Protein AF-A0A8B8A2J9-F1 (afdb_monomer_lite)

Sequence (155 aa):
MESDGKKSIRFYPGLDVLLLREIVADIPQNKSMWEAINKKLNDVLKERNAYVTLRACKDRLRHLQEAHRRQEMNSLQASGTDEEYDERAQLLTELAELDEERKKAKETSGKDTHAKEIQGKEIRMAAMESLAGTSKMNTDGNIREEYIKNMNRLL

Radius of gyration: 34.89 Å; chains: 1; bounding box: 76×40×98 Å

Secondary structure (DSSP, 8-state):
----SPEE----HHHHHHHHHHHHHS---SHHHHHHHHHHHHHHHGGGTEE--HHHHHHHHHHHHHHHHTT-GGGG-TT--HHHHHHHHHHHHHHHHHHHHHHHHHHHHHHHHHHHHHHHHHHHHHHHHHHHTT----S-TTHHHHHHHHHTT--

pLDDT: mean 78.11, std 17.34, range [40.78, 96.94]

Foldseek 3Di:
DDLPQAAEDADALVLLLLLLVLCLVPPDPDDVSLVVSQVVSVVVCVVVSYHHDSVNSVVSLVVLLVCLVVVVLVVNVPDDDPVSSVSSNVSSVSVVVVVVVVVVVVVVVVVVVVVVVVVVVVVVVVVVVVVVVPPDDPDDPPPVVVVVVVVVVVD

Structure (mmCIF, N/CA/C/O backbone):
data_AF-A0A8B8A2J9-F1
#
_entry.id   AF-A0A8B8A2J9-F1
#
loop_
_atom_site.group_PDB
_atom_site.id
_atom_site.type_symbol
_atom_site.label_atom_id
_atom_site.label_alt_id
_atom_site.label_comp_id
_atom_site.label_asym_id
_atom_site.label_entity_id
_atom_site.label_seq_id
_atom_site.pdbx_PDB_ins_code
_atom_site.Cartn_x
_atom_site.Cartn_y
_atom_site.Cartn_z
_atom_site.occupancy
_atom_site.B_iso_or_equiv
_atom_site.auth_seq_id
_atom_site.auth_comp_id
_atom_site.auth_asym_id
_atom_site.auth_atom_id
_atom_site.pdbx_PDB_model_num
ATOM 1 N N . MET A 1 1 ? 24.333 4.108 6.593 1.00 43.34 1 MET A N 1
ATOM 2 C CA . MET A 1 1 ? 24.280 2.807 5.899 1.00 43.34 1 MET A CA 1
ATOM 3 C C . MET A 1 1 ? 24.619 3.078 4.456 1.00 43.34 1 MET A C 1
ATOM 5 O O . MET A 1 1 ? 23.836 3.733 3.777 1.00 43.34 1 MET A O 1
ATOM 9 N N . GLU A 1 2 ? 25.834 2.705 4.066 1.00 41.50 2 GLU A N 1
ATOM 10 C CA . GLU A 1 2 ? 26.330 2.817 2.699 1.00 41.50 2 GLU A CA 1
ATOM 11 C C . GLU A 1 2 ? 25.385 2.114 1.727 1.00 41.50 2 GLU A C 1
ATOM 13 O O . GLU A 1 2 ? 24.925 0.996 1.948 1.00 41.50 2 GLU A O 1
ATOM 18 N N . SER A 1 3 ? 25.039 2.826 0.663 1.00 52.78 3 SER A N 1
ATOM 19 C CA . SER A 1 3 ? 24.343 2.285 -0.490 1.00 52.78 3 SER A CA 1
ATOM 20 C C . SER A 1 3 ? 25.331 1.430 -1.282 1.00 52.78 3 SER A C 1
ATOM 22 O O . SER A 1 3 ? 26.164 1.989 -1.994 1.00 52.78 3 SER A O 1
ATOM 24 N N . ASP A 1 4 ? 25.226 0.104 -1.159 1.00 62.19 4 ASP A N 1
ATOM 25 C CA . ASP A 1 4 ? 25.981 -0.936 -1.892 1.00 62.19 4 ASP A CA 1
ATOM 26 C C . ASP A 1 4 ? 25.807 -0.880 -3.433 1.00 62.19 4 ASP A C 1
ATOM 28 O O . ASP A 1 4 ? 25.434 -1.863 -4.069 1.00 62.19 4 ASP A O 1
ATOM 32 N N . GLY A 1 5 ? 25.961 0.277 -4.079 1.00 74.75 5 GLY A N 1
ATOM 33 C CA . GLY A 1 5 ? 25.784 0.439 -5.529 1.00 74.75 5 GLY A CA 1
ATOM 34 C C . GLY A 1 5 ? 24.352 0.225 -6.051 1.00 74.75 5 GLY A C 1
ATOM 35 O O . GLY A 1 5 ? 24.133 0.267 -7.264 1.00 74.75 5 GLY A O 1
ATOM 36 N N . LYS A 1 6 ? 23.371 0.011 -5.165 1.00 81.88 6 LYS A N 1
ATOM 37 C CA . LYS A 1 6 ? 21.951 -0.168 -5.512 1.00 81.88 6 LYS A CA 1
ATOM 38 C C . LYS A 1 6 ? 21.326 1.156 -5.943 1.00 81.88 6 LYS A C 1
ATOM 40 O O . LYS A 1 6 ? 21.554 2.191 -5.317 1.00 81.88 6 LYS A O 1
ATOM 45 N N . LYS A 1 7 ? 20.490 1.128 -6.983 1.00 89.12 7 LYS A N 1
ATOM 46 C CA . LYS A 1 7 ? 19.820 2.324 -7.523 1.00 89.12 7 LYS A CA 1
ATOM 47 C C . LYS A 1 7 ? 18.406 2.472 -6.965 1.00 89.12 7 LYS A C 1
ATOM 49 O O . LYS A 1 7 ? 17.608 1.542 -7.041 1.00 89.12 7 LYS A O 1
ATOM 54 N N . SER A 1 8 ? 18.070 3.654 -6.447 1.00 92.25 8 SER A N 1
ATOM 55 C CA . SER A 1 8 ? 16.678 3.963 -6.099 1.00 92.25 8 SER A CA 1
ATOM 56 C C . SER A 1 8 ? 15.865 4.085 -7.383 1.00 92.25 8 SER A C 1
ATOM 58 O O . SER A 1 8 ? 16.240 4.852 -8.271 1.00 92.25 8 SER A O 1
ATOM 60 N N . ILE A 1 9 ? 14.742 3.376 -7.471 1.00 93.44 9 ILE A N 1
ATOM 61 C CA . ILE A 1 9 ? 13.873 3.404 -8.653 1.00 93.44 9 ILE A CA 1
ATOM 62 C C . ILE A 1 9 ? 12.539 4.097 -8.374 1.00 93.44 9 ILE A C 1
ATOM 64 O O . ILE A 1 9 ? 12.132 4.283 -7.225 1.00 93.44 9 ILE A O 1
ATOM 68 N N . ARG A 1 10 ? 11.858 4.491 -9.454 1.00 92.31 10 ARG A N 1
ATOM 69 C CA . ARG A 1 10 ? 10.455 4.914 -9.410 1.00 92.31 10 ARG A CA 1
ATOM 70 C C . ARG A 1 10 ? 9.543 3.691 -9.476 1.00 92.31 10 ARG A C 1
ATOM 72 O O . ARG A 1 10 ? 9.928 2.652 -10.008 1.00 92.31 10 ARG A O 1
ATOM 79 N N . PHE A 1 11 ? 8.332 3.848 -8.955 1.00 92.94 11 PHE A N 1
ATOM 80 C CA . PHE A 1 11 ? 7.286 2.845 -9.101 1.00 92.94 11 PHE A CA 1
ATOM 81 C C . PHE A 1 11 ? 6.827 2.732 -10.555 1.00 92.94 11 PHE A C 1
ATOM 83 O O . PHE A 1 11 ? 6.771 3.728 -11.278 1.00 92.94 11 PHE A O 1
ATOM 90 N N . TYR A 1 12 ? 6.501 1.506 -10.941 1.00 90.19 12 TYR A N 1
ATOM 91 C CA . TYR A 1 12 ? 5.942 1.110 -12.228 1.00 90.19 12 TYR A CA 1
ATOM 92 C C . TYR A 1 12 ? 4.760 0.157 -11.970 1.00 90.19 12 TYR A C 1
ATOM 94 O O . TYR A 1 12 ? 4.665 -0.354 -10.851 1.00 90.19 12 TYR A O 1
ATOM 102 N N . PRO A 1 13 ? 3.880 -0.102 -12.955 1.00 89.69 13 PRO A N 1
ATOM 103 C CA . PRO A 1 13 ? 2.617 -0.816 -12.728 1.00 89.69 13 PRO A CA 1
ATOM 104 C C . PRO A 1 13 ? 2.752 -2.161 -12.006 1.00 89.69 13 PRO A C 1
ATOM 106 O O . PRO A 1 13 ? 2.164 -2.321 -10.941 1.00 89.69 13 PRO A O 1
ATOM 109 N N . GLY A 1 14 ? 3.619 -3.067 -12.465 1.00 91.06 14 GLY A N 1
ATOM 110 C CA . GLY A 1 14 ? 3.855 -4.328 -11.750 1.00 91.06 14 GLY A CA 1
ATOM 111 C C . GLY A 1 14 ? 4.340 -4.162 -10.299 1.00 91.06 14 GLY A C 1
ATOM 112 O O . GLY A 1 14 ? 3.950 -4.928 -9.420 1.00 91.06 14 GLY A O 1
ATOM 113 N N . LEU A 1 15 ? 5.138 -3.129 -9.995 1.00 93.69 15 LEU A N 1
ATOM 114 C CA . LEU A 1 15 ? 5.552 -2.846 -8.613 1.00 93.69 15 LEU A CA 1
ATOM 115 C C . LEU A 1 15 ? 4.415 -2.249 -7.773 1.00 93.69 15 LEU A C 1
ATOM 117 O O . LEU A 1 15 ? 4.384 -2.473 -6.564 1.00 93.69 15 LEU A O 1
ATOM 121 N N . ASP A 1 16 ? 3.490 -1.507 -8.392 1.00 94.12 16 ASP A N 1
ATOM 122 C CA . ASP A 1 16 ? 2.271 -1.037 -7.726 1.00 94.12 16 ASP A CA 1
ATOM 123 C C . ASP A 1 16 ? 1.388 -2.216 -7.325 1.00 94.12 16 ASP A C 1
ATOM 125 O O . ASP A 1 16 ? 0.943 -2.269 -6.183 1.00 94.12 16 ASP A O 1
ATOM 129 N N . VAL A 1 17 ? 1.182 -3.174 -8.234 1.00 93.62 17 VAL A N 1
ATOM 130 C CA . VAL A 1 17 ? 0.408 -4.393 -7.961 1.00 93.62 17 VAL A CA 1
ATOM 131 C C . VAL A 1 17 ? 1.026 -5.167 -6.798 1.00 93.62 17 VAL A C 1
ATOM 133 O O . VAL A 1 17 ? 0.325 -5.501 -5.847 1.00 93.62 17 VAL A O 1
ATOM 136 N N . LEU A 1 18 ? 2.346 -5.385 -6.806 1.00 95.12 18 LEU A N 1
ATOM 137 C CA . LEU A 1 18 ? 3.036 -6.050 -5.694 1.00 95.12 18 LEU A CA 1
ATOM 138 C C . LEU A 1 18 ? 2.884 -5.289 -4.371 1.00 95.12 18 LEU A C 1
ATOM 140 O O . LEU A 1 18 ? 2.621 -5.902 -3.340 1.00 95.12 18 LEU A O 1
ATOM 144 N N . LEU A 1 19 ? 3.025 -3.960 -4.389 1.00 96.50 19 LEU A N 1
ATOM 145 C CA . LEU A 1 19 ? 2.825 -3.129 -3.201 1.00 96.50 19 LEU A CA 1
ATOM 146 C C . LEU A 1 19 ? 1.396 -3.279 -2.658 1.00 96.50 19 LEU A C 1
ATOM 148 O O . LEU A 1 19 ? 1.221 -3.452 -1.455 1.00 96.50 19 LEU A O 1
ATOM 152 N N . LEU A 1 20 ? 0.390 -3.207 -3.530 1.00 96.06 20 LEU A N 1
ATOM 153 C CA . LEU A 1 20 ? -1.017 -3.278 -3.145 1.00 96.06 20 LEU A CA 1
ATOM 154 C C . LEU A 1 20 ? -1.412 -4.668 -2.645 1.00 96.06 20 LEU A C 1
ATOM 156 O O . LEU A 1 20 ? -2.060 -4.745 -1.608 1.00 96.06 20 LEU A O 1
ATOM 160 N N . ARG A 1 21 ? -0.965 -5.748 -3.301 1.00 95.56 21 ARG A N 1
ATOM 161 C CA . ARG A 1 21 ? -1.193 -7.130 -2.840 1.00 95.56 21 ARG A CA 1
ATOM 162 C C . ARG A 1 21 ? -0.704 -7.335 -1.409 1.00 95.56 21 ARG A C 1
ATOM 164 O O . ARG A 1 21 ? -1.431 -7.871 -0.581 1.00 95.56 21 ARG A O 1
ATOM 171 N N . GLU A 1 22 ? 0.509 -6.875 -1.102 1.00 96.69 22 GLU A N 1
ATOM 172 C CA . GLU A 1 22 ? 1.072 -6.996 0.248 1.00 96.69 22 GLU A CA 1
ATOM 173 C C . GLU A 1 22 ? 0.292 -6.177 1.286 1.00 96.69 22 GLU A C 1
ATOM 175 O O . GLU A 1 22 ? 0.128 -6.619 2.419 1.00 96.69 22 GLU A O 1
ATOM 180 N N . ILE A 1 23 ? -0.207 -4.996 0.908 1.00 95.44 23 ILE A N 1
ATOM 181 C CA . ILE A 1 23 ? -0.994 -4.132 1.800 1.00 95.44 23 ILE A CA 1
ATOM 182 C C . ILE A 1 23 ? -2.395 -4.698 2.037 1.00 95.44 23 ILE A C 1
ATOM 184 O O . ILE A 1 23 ? -2.877 -4.636 3.164 1.00 95.44 23 ILE A O 1
ATOM 188 N N . VAL A 1 24 ? -3.047 -5.235 1.005 1.00 93.00 24 VAL A N 1
ATOM 189 C CA . VAL A 1 24 ? -4.354 -5.898 1.126 1.00 93.00 24 VAL A CA 1
ATOM 190 C C . VAL A 1 24 ? -4.238 -7.126 2.025 1.00 93.00 24 VAL A C 1
ATOM 192 O O . VAL A 1 24 ? -5.036 -7.289 2.945 1.00 93.00 24 VAL A O 1
ATOM 195 N N . ALA A 1 25 ? -3.205 -7.947 1.812 1.00 91.81 25 ALA A N 1
ATOM 196 C CA . ALA A 1 25 ? -2.970 -9.144 2.612 1.00 91.81 25 ALA A CA 1
ATOM 197 C C . ALA A 1 25 ? -2.704 -8.828 4.095 1.00 91.81 25 ALA A C 1
ATOM 199 O O . ALA A 1 25 ? -3.136 -9.582 4.966 1.00 91.81 25 ALA A O 1
ATOM 200 N N . ASP A 1 26 ? -1.992 -7.735 4.391 1.00 89.25 26 ASP A N 1
ATOM 201 C CA . ASP A 1 26 ? -1.704 -7.312 5.763 1.00 89.25 26 ASP A CA 1
ATOM 202 C C . ASP A 1 26 ? -1.636 -5.779 5.892 1.00 89.25 26 ASP A C 1
ATOM 204 O O . ASP A 1 26 ? -0.580 -5.159 5.727 1.00 89.25 26 ASP A O 1
ATOM 208 N N . ILE A 1 27 ? -2.783 -5.154 6.201 1.00 91.00 27 ILE A N 1
ATOM 209 C CA . ILE A 1 27 ? -2.915 -3.688 6.242 1.00 91.00 27 ILE A CA 1
ATOM 210 C C . ILE A 1 27 ? -1.987 -3.103 7.320 1.00 91.00 27 ILE A C 1
ATOM 212 O O . ILE A 1 27 ? -2.279 -3.210 8.523 1.00 91.00 27 ILE A O 1
ATOM 216 N N . PRO A 1 28 ? -0.924 -2.373 6.936 1.00 92.81 28 PRO A N 1
ATOM 217 C CA . PRO A 1 28 ? 0.134 -1.990 7.855 1.00 92.81 28 PRO A CA 1
ATOM 218 C C . PRO A 1 28 ? -0.323 -0.896 8.829 1.00 92.81 28 PRO A C 1
ATOM 220 O O . PRO A 1 28 ? -0.537 0.257 8.450 1.00 92.81 28 PRO A O 1
ATOM 223 N N . GLN A 1 29 ? -0.416 -1.237 10.118 1.00 89.50 29 GLN A N 1
ATOM 224 C CA . GLN A 1 29 ? -0.853 -0.316 11.182 1.00 89.50 29 GLN A CA 1
ATOM 225 C C . GLN A 1 29 ? 0.291 0.468 11.832 1.00 89.50 29 GLN A C 1
ATOM 227 O O . GLN A 1 29 ? 0.072 1.492 12.475 1.00 89.50 29 GLN A O 1
ATOM 232 N N . ASN A 1 30 ? 1.524 -0.019 11.710 1.00 92.69 30 ASN A N 1
ATOM 233 C CA . ASN A 1 30 ? 2.678 0.526 12.416 1.00 92.69 30 ASN A CA 1
ATOM 234 C C . ASN A 1 30 ? 3.945 0.464 11.549 1.00 92.69 30 ASN A C 1
ATOM 236 O O . ASN A 1 30 ? 3.952 -0.058 10.433 1.00 92.69 30 ASN A O 1
ATOM 240 N N . LYS A 1 31 ? 5.038 1.042 12.057 1.00 93.62 31 LYS A N 1
ATOM 241 C CA . LYS A 1 31 ? 6.297 1.152 11.312 1.00 93.62 31 LYS A CA 1
ATOM 242 C C . LYS A 1 31 ? 6.886 -0.212 10.929 1.00 93.62 31 LYS A C 1
ATOM 244 O O . LYS A 1 31 ? 7.360 -0.332 9.806 1.00 93.62 31 LYS A O 1
ATOM 249 N N . SER A 1 32 ? 6.835 -1.212 11.810 1.00 95.69 32 SER A N 1
ATOM 250 C CA . SER A 1 32 ? 7.454 -2.520 11.557 1.00 95.69 32 SER A CA 1
ATOM 251 C C . SER A 1 32 ? 6.734 -3.302 10.457 1.00 95.69 32 SER A C 1
ATOM 253 O O . SER A 1 32 ? 7.394 -3.917 9.625 1.00 95.69 32 SER A O 1
ATOM 255 N N . MET A 1 33 ? 5.403 -3.215 10.377 1.00 95.62 33 MET A N 1
ATOM 256 C CA . MET A 1 33 ? 4.639 -3.802 9.266 1.00 95.62 33 MET A CA 1
ATOM 257 C C . MET A 1 33 ? 5.003 -3.143 7.931 1.00 95.62 33 MET A C 1
ATOM 259 O O . MET A 1 33 ? 5.272 -3.820 6.941 1.00 95.62 33 MET A O 1
ATOM 263 N N . TRP A 1 34 ? 5.110 -1.810 7.914 1.00 96.81 34 TRP A N 1
ATOM 264 C CA . TRP A 1 34 ? 5.583 -1.081 6.735 1.00 96.81 34 TRP A CA 1
ATOM 265 C C . TRP A 1 34 ? 7.005 -1.491 6.325 1.00 96.81 34 TRP A C 1
ATOM 267 O O . TRP A 1 34 ? 7.291 -1.619 5.135 1.00 96.81 34 TRP A O 1
ATOM 277 N N . GLU A 1 35 ? 7.904 -1.691 7.290 1.00 96.94 35 GLU A N 1
ATOM 278 C CA . GLU A 1 35 ? 9.270 -2.168 7.039 1.00 96.94 35 GLU A CA 1
ATOM 279 C C . GLU A 1 35 ? 9.280 -3.594 6.476 1.00 96.94 35 GLU A C 1
ATOM 281 O O . GLU A 1 35 ? 10.063 -3.874 5.569 1.00 96.94 35 GLU A O 1
ATOM 286 N N . ALA A 1 36 ? 8.384 -4.470 6.938 1.00 96.81 36 ALA A N 1
ATOM 287 C CA . ALA A 1 36 ? 8.235 -5.821 6.404 1.00 96.81 36 ALA A CA 1
ATOM 288 C C . ALA A 1 36 ? 7.778 -5.812 4.935 1.00 96.81 36 ALA A C 1
ATOM 290 O O . ALA A 1 36 ? 8.395 -6.478 4.104 1.00 96.81 36 ALA A O 1
ATOM 291 N N . ILE A 1 37 ? 6.773 -5.000 4.590 1.00 96.38 37 ILE A N 1
ATOM 292 C CA . ILE A 1 37 ? 6.321 -4.821 3.198 1.00 96.38 37 ILE A CA 1
ATOM 293 C C . ILE A 1 37 ? 7.454 -4.250 2.333 1.00 96.38 37 ILE A C 1
ATOM 295 O O . ILE A 1 37 ? 7.745 -4.764 1.253 1.00 96.38 37 ILE A O 1
ATOM 299 N N . ASN A 1 38 ? 8.151 -3.214 2.817 1.00 96.69 38 ASN A N 1
ATOM 300 C CA . ASN A 1 38 ? 9.277 -2.623 2.091 1.00 96.69 38 ASN A CA 1
ATOM 301 C C . ASN A 1 38 ? 10.419 -3.626 1.871 1.00 96.69 38 ASN A C 1
ATOM 303 O O . ASN A 1 38 ? 11.032 -3.626 0.804 1.00 96.69 38 ASN A O 1
ATOM 307 N N . LYS A 1 39 ? 10.686 -4.496 2.850 1.00 96.31 39 LYS A N 1
ATOM 308 C CA . LYS A 1 39 ? 11.664 -5.575 2.716 1.00 96.31 39 LYS A CA 1
ATOM 309 C C . LYS A 1 39 ? 11.260 -6.555 1.616 1.00 96.31 39 LYS A C 1
ATOM 311 O O . LYS A 1 39 ? 12.082 -6.802 0.744 1.00 96.31 39 LYS A O 1
ATOM 316 N N . LYS A 1 40 ? 10.011 -7.036 1.602 1.00 96.12 40 LYS A N 1
ATOM 317 C CA . LYS A 1 40 ? 9.505 -7.953 0.562 1.00 96.12 40 LYS A CA 1
ATOM 318 C C . LYS A 1 40 ? 9.630 -7.356 -0.844 1.00 96.12 40 LYS A C 1
ATOM 320 O O . LYS A 1 40 ? 10.146 -8.007 -1.746 1.00 96.12 40 LYS A O 1
ATOM 325 N N . LEU A 1 41 ? 9.252 -6.087 -1.017 1.00 95.94 41 LEU A N 1
ATOM 326 C CA . LEU A 1 41 ? 9.434 -5.369 -2.286 1.00 95.94 41 LEU A CA 1
ATOM 327 C C . LEU A 1 41 ? 10.910 -5.286 -2.687 1.00 95.94 41 LEU A C 1
ATOM 329 O O . LEU A 1 41 ? 11.266 -5.564 -3.828 1.00 95.94 41 LEU A O 1
ATOM 333 N N . ASN A 1 42 ? 11.782 -4.920 -1.748 1.00 95.94 42 ASN A N 1
ATOM 334 C CA . ASN A 1 42 ? 13.212 -4.827 -2.018 1.00 95.94 42 ASN A CA 1
ATOM 335 C C . ASN A 1 42 ? 13.853 -6.194 -2.277 1.00 95.94 42 ASN A C 1
ATOM 337 O O . ASN A 1 42 ? 14.809 -6.249 -3.042 1.00 95.94 42 ASN A O 1
ATOM 341 N N . ASP A 1 43 ? 13.323 -7.282 -1.714 1.00 94.88 43 ASP A N 1
ATOM 342 C CA . ASP A 1 43 ? 13.760 -8.645 -2.013 1.00 94.88 43 ASP A CA 1
ATOM 343 C C . ASP A 1 43 ? 13.502 -8.999 -3.487 1.00 94.88 43 ASP A C 1
ATOM 345 O O . ASP A 1 43 ? 14.401 -9.525 -4.137 1.00 94.88 43 ASP A O 1
ATOM 349 N N . VAL A 1 44 ? 12.352 -8.602 -4.047 1.00 93.94 44 VAL A N 1
ATOM 350 C CA . VAL A 1 44 ? 12.047 -8.746 -5.487 1.00 93.94 44 VAL A CA 1
ATOM 351 C C . VAL A 1 44 ? 12.959 -7.868 -6.357 1.00 93.94 44 VAL A C 1
ATOM 353 O O . VAL A 1 44 ? 13.349 -8.246 -7.459 1.00 93.94 44 VAL A O 1
ATOM 356 N N . LEU A 1 45 ? 13.336 -6.682 -5.873 1.00 93.81 45 LEU A N 1
ATOM 357 C CA . LEU A 1 45 ? 14.181 -5.743 -6.620 1.00 93.81 45 LEU A CA 1
ATOM 358 C C . LEU A 1 45 ? 15.684 -6.057 -6.553 1.00 93.81 45 LEU A C 1
ATOM 360 O O . LEU A 1 45 ? 16.452 -5.465 -7.320 1.00 93.81 45 LEU A O 1
ATOM 364 N N . LYS A 1 46 ? 16.114 -6.990 -5.688 1.00 90.12 46 LYS A N 1
ATOM 365 C CA . LYS A 1 46 ? 17.529 -7.375 -5.525 1.00 90.12 46 LYS A CA 1
ATOM 366 C C . LYS A 1 46 ? 18.176 -7.765 -6.848 1.00 90.12 46 LYS A C 1
ATOM 368 O O . LYS A 1 46 ? 19.259 -7.273 -7.152 1.00 90.12 46 LYS A O 1
ATOM 373 N N . GLU A 1 47 ? 17.495 -8.584 -7.647 1.00 88.00 47 GLU A N 1
ATOM 374 C CA . GLU A 1 47 ? 18.001 -9.062 -8.942 1.00 88.00 47 GLU A CA 1
ATOM 375 C C . GLU A 1 47 ? 18.219 -7.925 -9.949 1.00 88.00 47 GLU A C 1
ATOM 377 O O . GLU A 1 47 ? 19.063 -8.018 -10.835 1.00 88.00 47 GLU A O 1
ATOM 382 N N . ARG A 1 48 ? 17.503 -6.806 -9.782 1.00 88.75 48 ARG A N 1
ATOM 383 C CA . ARG A 1 48 ? 17.612 -5.612 -10.633 1.00 88.75 48 ARG A CA 1
ATOM 384 C C . ARG A 1 48 ? 18.630 -4.594 -10.115 1.00 88.75 48 ARG A C 1
ATOM 386 O O . ARG A 1 48 ? 18.701 -3.487 -10.647 1.00 88.75 48 ARG A O 1
ATOM 393 N N . ASN A 1 49 ? 19.381 -4.931 -9.061 1.00 91.25 49 ASN A N 1
ATOM 394 C CA . ASN A 1 49 ? 20.257 -4.012 -8.329 1.00 91.25 49 ASN A CA 1
ATOM 395 C C . ASN A 1 49 ? 19.548 -2.683 -7.977 1.00 91.25 49 ASN A C 1
ATOM 397 O O . ASN A 1 49 ? 20.103 -1.583 -8.091 1.00 91.25 49 ASN A O 1
ATOM 401 N N . ALA A 1 50 ? 18.274 -2.793 -7.597 1.00 93.56 50 ALA A N 1
ATOM 402 C CA . ALA A 1 50 ? 17.376 -1.674 -7.375 1.00 93.56 50 ALA A CA 1
ATOM 403 C C . ALA A 1 50 ? 16.764 -1.726 -5.975 1.00 93.56 50 ALA A C 1
ATOM 405 O O . ALA A 1 50 ? 16.739 -2.770 -5.325 1.00 93.56 50 ALA A O 1
ATOM 406 N N . TYR A 1 51 ? 16.257 -0.587 -5.509 1.00 95.88 51 TYR A N 1
ATOM 407 C CA . TYR A 1 51 ? 15.492 -0.518 -4.270 1.00 95.88 51 TYR A CA 1
ATOM 408 C C . TYR A 1 51 ? 14.454 0.606 -4.296 1.00 95.88 51 TYR A C 1
ATOM 410 O O . TYR A 1 51 ? 14.543 1.560 -5.074 1.00 95.88 51 TYR A O 1
ATOM 418 N N . VAL A 1 52 ? 13.485 0.507 -3.391 1.00 96.62 52 VAL A N 1
ATOM 419 C CA . VAL A 1 52 ? 12.550 1.574 -3.036 1.00 96.62 52 VAL A CA 1
ATOM 420 C C . VAL A 1 52 ? 12.633 1.857 -1.540 1.00 96.62 52 VAL A C 1
ATOM 422 O O . VAL A 1 52 ? 12.804 0.958 -0.712 1.00 96.62 52 VAL A O 1
ATOM 425 N N . THR A 1 53 ? 12.522 3.130 -1.170 1.00 96.50 53 THR A N 1
ATOM 426 C CA . THR A 1 53 ? 12.536 3.530 0.242 1.00 96.50 53 THR A CA 1
ATOM 427 C C . THR A 1 53 ? 11.176 3.299 0.894 1.00 96.50 53 THR A C 1
ATOM 429 O O . THR A 1 53 ? 10.136 3.370 0.241 1.00 96.50 53 THR A O 1
ATOM 432 N N . LEU A 1 54 ? 11.174 3.128 2.217 1.00 96.06 54 LEU A N 1
ATOM 433 C CA . LEU A 1 54 ? 9.947 3.045 3.015 1.00 96.06 54 LEU A CA 1
ATOM 434 C C . LEU A 1 54 ? 9.013 4.243 2.779 1.00 96.06 54 LEU A C 1
ATOM 436 O O . LEU A 1 54 ? 7.797 4.092 2.675 1.00 96.06 54 LEU A O 1
ATOM 440 N N . ARG A 1 55 ? 9.595 5.445 2.681 1.00 96.00 55 ARG A N 1
ATOM 441 C CA . ARG A 1 55 ? 8.856 6.674 2.383 1.00 96.00 55 ARG A CA 1
ATOM 442 C C . ARG A 1 55 ? 8.207 6.603 1.002 1.00 96.00 55 ARG A C 1
ATOM 444 O O . ARG A 1 55 ? 7.031 6.926 0.888 1.00 96.00 55 ARG A O 1
ATOM 451 N N . ALA A 1 56 ? 8.937 6.127 -0.007 1.00 96.12 56 ALA A N 1
ATOM 452 C CA . ALA A 1 56 ? 8.405 5.975 -1.355 1.00 96.12 56 ALA A CA 1
ATOM 453 C C . ALA A 1 56 ? 7.218 4.997 -1.404 1.00 96.12 56 ALA A C 1
ATOM 455 O O . ALA A 1 56 ? 6.246 5.298 -2.083 1.00 96.12 56 ALA A O 1
ATOM 456 N N . CYS A 1 57 ? 7.241 3.890 -0.647 1.00 96.88 57 CYS A N 1
ATOM 457 C CA . CYS A 1 57 ? 6.094 2.974 -0.543 1.00 96.88 57 CYS A CA 1
ATOM 458 C C . CYS A 1 57 ? 4.840 3.675 0.005 1.00 96.88 57 CYS A C 1
ATOM 460 O O . CYS A 1 57 ? 3.764 3.571 -0.579 1.00 96.88 57 CYS A O 1
ATOM 462 N N . LYS A 1 58 ? 4.984 4.430 1.102 1.00 96.75 58 LYS A N 1
ATOM 463 C CA . LYS A 1 58 ? 3.868 5.163 1.726 1.00 96.75 58 LYS A CA 1
ATOM 464 C C . LYS A 1 58 ? 3.325 6.267 0.824 1.00 96.75 58 LYS A C 1
ATOM 466 O O . LYS A 1 58 ? 2.115 6.390 0.649 1.00 96.75 58 LYS A O 1
ATOM 471 N N . ASP A 1 59 ? 4.225 7.061 0.248 1.00 96.50 59 ASP A N 1
ATOM 472 C CA . ASP A 1 59 ? 3.861 8.134 -0.675 1.00 96.50 59 ASP A CA 1
ATOM 473 C C . ASP A 1 59 ? 3.184 7.562 -1.930 1.00 96.50 59 ASP A C 1
ATOM 475 O O . ASP A 1 59 ? 2.217 8.147 -2.419 1.00 96.50 59 ASP A O 1
ATOM 479 N N . ARG A 1 60 ? 3.627 6.391 -2.414 1.00 96.12 60 ARG A N 1
ATOM 480 C CA . ARG A 1 60 ? 3.005 5.724 -3.558 1.00 96.12 60 ARG A CA 1
ATOM 481 C C . ARG A 1 60 ? 1.591 5.256 -3.251 1.00 96.12 60 ARG A C 1
ATOM 483 O O . ARG A 1 60 ? 0.708 5.595 -4.031 1.00 96.12 60 ARG A O 1
ATOM 490 N N . LEU A 1 61 ? 1.359 4.565 -2.130 1.00 95.62 61 LEU A N 1
ATOM 491 C CA . LEU A 1 61 ? 0.005 4.160 -1.731 1.00 95.62 61 LEU A CA 1
ATOM 492 C C . LEU A 1 61 ? -0.939 5.370 -1.701 1.00 95.62 61 LEU A C 1
ATOM 494 O O . LEU A 1 61 ? -1.998 5.333 -2.320 1.00 95.62 61 LEU A O 1
ATOM 498 N N . ARG A 1 62 ? -0.523 6.468 -1.053 1.00 94.56 62 ARG A N 1
ATOM 499 C CA . ARG A 1 62 ? -1.326 7.699 -0.981 1.00 94.56 62 ARG A CA 1
ATOM 500 C C . ARG A 1 62 ? -1.678 8.232 -2.371 1.00 94.56 62 ARG A C 1
ATOM 502 O O . ARG A 1 62 ? -2.817 8.623 -2.601 1.00 94.56 62 ARG A O 1
ATOM 509 N N . HIS A 1 63 ? -0.715 8.261 -3.294 1.00 93.56 63 HIS A N 1
ATOM 510 C CA . HIS A 1 63 ? -0.965 8.714 -4.664 1.00 93.56 63 HIS A CA 1
ATOM 511 C C . HIS A 1 63 ? -1.915 7.783 -5.428 1.00 93.56 63 HIS A C 1
ATOM 513 O O . HIS A 1 63 ? -2.780 8.279 -6.143 1.00 93.56 63 HIS A O 1
ATOM 519 N N . LEU A 1 64 ? -1.784 6.462 -5.264 1.00 92.94 64 LEU A N 1
ATOM 520 C CA . LEU A 1 64 ? -2.674 5.484 -5.895 1.00 92.94 64 LEU A CA 1
ATOM 521 C C . LEU A 1 64 ? -4.115 5.632 -5.387 1.00 92.94 64 LEU A C 1
ATOM 523 O O . LEU A 1 64 ? -5.037 5.732 -6.191 1.00 92.94 64 LEU A O 1
ATOM 527 N N . GLN A 1 65 ? -4.303 5.735 -4.069 1.00 92.25 65 GLN A N 1
ATOM 528 C CA . GLN A 1 65 ? -5.618 5.954 -3.460 1.00 92.25 65 GLN A CA 1
ATOM 529 C C . GLN A 1 65 ? -6.249 7.278 -3.908 1.00 92.25 65 GLN A C 1
ATOM 531 O O . GLN A 1 65 ? -7.448 7.333 -4.172 1.00 92.25 65 GLN A O 1
ATOM 536 N N . GLU A 1 66 ? -5.460 8.351 -4.009 1.00 90.50 66 GLU A N 1
ATOM 537 C CA . GLU A 1 66 ? -5.978 9.650 -4.440 1.00 90.50 66 GLU A CA 1
ATOM 538 C C . GLU A 1 66 ? -6.403 9.646 -5.905 1.00 90.50 66 GLU A C 1
ATOM 540 O O . GLU A 1 66 ? -7.503 10.091 -6.227 1.00 90.50 66 GLU A O 1
ATOM 545 N N . ALA A 1 67 ? -5.570 9.095 -6.785 1.00 87.81 67 ALA A N 1
ATOM 546 C CA . ALA A 1 67 ? -5.931 8.960 -8.186 1.00 87.81 67 ALA A CA 1
ATOM 547 C C . ALA A 1 67 ? -7.174 8.064 -8.347 1.00 87.81 67 ALA A C 1
ATOM 549 O O . ALA A 1 67 ? -8.026 8.352 -9.186 1.00 87.81 67 ALA A O 1
ATOM 550 N N . HIS A 1 68 ? -7.317 7.009 -7.530 1.00 87.81 68 HIS A N 1
ATOM 551 C CA . HIS A 1 68 ? -8.475 6.111 -7.579 1.00 87.81 68 HIS A CA 1
ATOM 552 C C . HIS A 1 68 ? -9.752 6.848 -7.180 1.00 87.81 68 HIS A C 1
ATOM 554 O O . HIS A 1 68 ? -10.749 6.807 -7.896 1.00 87.81 68 HIS A O 1
ATOM 560 N N . ARG A 1 69 ? -9.687 7.624 -6.092 1.00 86.12 69 ARG A N 1
ATOM 561 C CA . ARG A 1 69 ? -10.791 8.467 -5.616 1.00 86.12 69 ARG A CA 1
ATOM 562 C C . ARG A 1 69 ? -11.256 9.479 -6.666 1.00 86.12 69 ARG A C 1
ATOM 564 O O . ARG A 1 69 ? -12.444 9.763 -6.749 1.00 86.12 69 ARG A O 1
ATOM 571 N N . ARG A 1 70 ? -10.327 10.025 -7.454 1.00 86.00 70 ARG A N 1
ATOM 572 C CA . ARG A 1 70 ? -10.621 10.985 -8.531 1.00 86.00 70 ARG A CA 1
ATOM 573 C C . ARG A 1 70 ? -11.070 10.332 -9.836 1.00 86.00 70 ARG A C 1
ATOM 575 O O . ARG A 1 70 ? -11.332 11.048 -10.793 1.00 86.00 70 ARG A O 1
ATOM 582 N N . GLN A 1 71 ? -11.130 8.999 -9.894 1.00 77.12 71 GLN A N 1
ATOM 583 C CA . GLN A 1 71 ? -11.338 8.240 -11.133 1.00 77.12 71 GLN A CA 1
ATOM 584 C C . GLN A 1 71 ? -10.284 8.566 -12.215 1.00 77.12 71 GLN A C 1
ATOM 586 O O . GLN A 1 71 ? -10.495 8.354 -13.404 1.00 77.12 71 GLN A O 1
ATOM 591 N N . GLU A 1 72 ? -9.104 9.036 -11.801 1.00 75.38 72 GLU A N 1
ATOM 592 C CA . GLU A 1 72 ? -7.980 9.417 -12.666 1.00 75.38 72 GLU A CA 1
ATOM 593 C C . GLU A 1 72 ? -7.018 8.235 -12.892 1.00 75.38 72 GLU A C 1
ATOM 595 O O . GLU A 1 72 ? -5.822 8.417 -13.131 1.00 75.38 72 GLU A O 1
ATOM 600 N N . MET A 1 73 ? -7.517 6.995 -12.818 1.00 70.94 73 MET A N 1
ATOM 601 C CA . MET A 1 73 ? -6.700 5.791 -13.026 1.00 70.94 73 MET A CA 1
ATOM 602 C C . MET A 1 73 ? -6.088 5.731 -14.427 1.00 70.94 73 MET A C 1
ATOM 604 O O . MET A 1 73 ? -4.941 5.302 -14.564 1.00 70.94 73 MET A O 1
ATOM 608 N N . ASN A 1 74 ? -6.779 6.269 -15.435 1.00 64.62 74 ASN A N 1
ATOM 609 C CA . ASN A 1 74 ? -6.267 6.398 -16.803 1.00 64.62 74 ASN A CA 1
ATOM 610 C C . ASN A 1 74 ? -4.966 7.225 -16.859 1.00 64.62 74 ASN A C 1
ATOM 612 O O . ASN A 1 74 ? -4.063 6.931 -17.636 1.00 64.62 74 ASN A O 1
ATOM 616 N N . SER A 1 75 ? -4.796 8.214 -15.974 1.00 61.72 75 SER A N 1
ATOM 617 C CA . SER A 1 75 ? -3.564 9.015 -15.885 1.00 61.72 75 SER A CA 1
ATOM 618 C C . SER A 1 75 ? -2.375 8.226 -15.311 1.00 61.72 75 SER A C 1
ATOM 620 O O . SER A 1 75 ? -1.223 8.627 -15.479 1.00 61.72 75 SER A O 1
ATOM 622 N N . LEU A 1 76 ? -2.625 7.087 -14.650 1.00 60.66 76 LEU A N 1
ATOM 623 C CA . LEU A 1 76 ? -1.605 6.149 -14.163 1.00 60.66 76 LEU A CA 1
ATOM 624 C C . LEU A 1 76 ? -1.312 5.003 -15.149 1.00 60.66 76 LEU A C 1
ATOM 626 O O . LEU A 1 76 ? -0.551 4.089 -14.813 1.00 60.66 76 LEU A O 1
ATOM 630 N N . GLN A 1 77 ? -1.912 5.026 -16.341 1.00 66.94 77 GLN A N 1
ATOM 631 C CA . GLN A 1 77 ? -1.793 3.992 -17.376 1.00 66.94 77 GLN A CA 1
ATOM 632 C C . GLN A 1 77 ? -0.468 4.057 -18.157 1.00 66.94 77 GLN A C 1
ATOM 634 O O . GLN A 1 77 ? -0.231 3.239 -19.034 1.00 66.94 77 GLN A O 1
ATOM 639 N N . ALA A 1 78 ? 0.430 4.997 -17.843 1.00 54.03 78 ALA A N 1
ATOM 640 C CA . ALA A 1 78 ? 1.545 5.378 -18.714 1.00 54.03 78 ALA A CA 1
ATOM 641 C C . ALA A 1 78 ? 2.532 4.259 -19.148 1.00 54.03 78 ALA A C 1
ATOM 643 O O . ALA A 1 78 ? 3.356 4.539 -20.013 1.00 54.03 78 ALA A O 1
ATOM 644 N N . SER A 1 79 ? 2.475 3.026 -18.611 1.00 53.69 79 SER A N 1
ATOM 645 C CA . S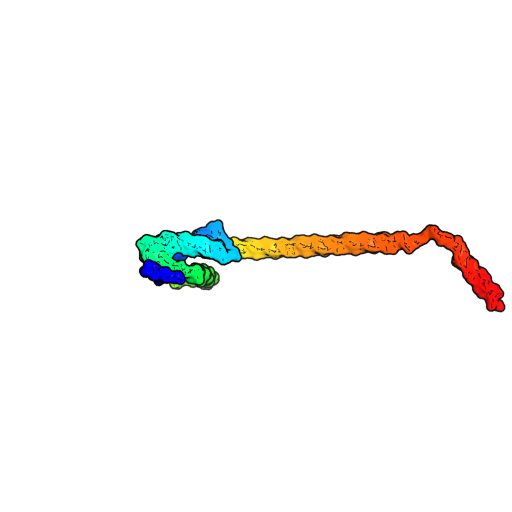ER A 1 79 ? 3.224 1.861 -19.134 1.00 53.69 79 SER A CA 1
ATOM 646 C C . SER A 1 79 ? 2.860 0.513 -18.459 1.00 53.69 79 SER A C 1
ATOM 648 O O . SER A 1 79 ? 3.744 -0.126 -17.882 1.00 53.69 79 SER A O 1
ATOM 650 N N . GLY A 1 80 ? 1.592 0.093 -18.441 1.00 60.59 80 GLY A N 1
ATOM 651 C CA . GLY A 1 80 ? 1.174 -1.204 -17.862 1.00 60.59 80 GLY A CA 1
ATOM 652 C C . GLY A 1 80 ? 0.384 -2.051 -18.854 1.00 60.59 80 GLY A C 1
ATOM 653 O O . GLY A 1 80 ? -0.092 -1.507 -19.850 1.00 60.59 80 GLY A O 1
ATOM 654 N N . THR A 1 81 ? 0.258 -3.355 -18.602 1.00 75.25 81 THR A N 1
ATOM 655 C CA . THR A 1 81 ? -0.715 -4.178 -19.344 1.00 75.25 81 THR A CA 1
ATOM 656 C C . THR A 1 81 ? -2.133 -3.901 -18.842 1.00 75.25 81 THR A C 1
ATOM 658 O O . THR A 1 81 ? -2.312 -3.374 -17.738 1.00 75.25 81 THR A O 1
ATOM 661 N N . ASP A 1 82 ? -3.144 -4.238 -19.643 1.00 78.44 82 ASP A N 1
ATOM 662 C CA . ASP A 1 82 ? -4.544 -4.070 -19.240 1.00 78.44 82 ASP A CA 1
ATOM 663 C C . ASP A 1 82 ? -4.847 -4.902 -17.977 1.00 78.44 82 ASP A C 1
ATOM 665 O O . ASP A 1 82 ? -5.531 -4.435 -17.069 1.00 78.44 82 ASP A O 1
ATOM 669 N N . GLU A 1 83 ? -4.217 -6.071 -17.829 1.00 80.31 83 GLU A N 1
ATOM 670 C CA . GLU A 1 83 ? -4.355 -6.920 -16.640 1.00 80.31 83 GLU A CA 1
ATOM 671 C C . GLU A 1 83 ? -3.772 -6.270 -15.375 1.00 80.31 83 GLU A C 1
ATOM 673 O O . GLU A 1 83 ? -4.390 -6.311 -14.312 1.00 80.31 83 GLU A O 1
ATOM 678 N N . GLU A 1 84 ? -2.593 -5.642 -15.468 1.00 81.06 84 GLU A N 1
ATOM 679 C CA . GLU A 1 84 ? -1.996 -4.921 -14.333 1.00 81.06 84 GLU A CA 1
ATOM 680 C C . GLU A 1 84 ? -2.848 -3.713 -13.920 1.00 81.06 84 GLU A C 1
ATOM 682 O O . GLU A 1 84 ? -2.880 -3.331 -12.745 1.00 81.06 84 GLU A O 1
ATOM 687 N N . TYR A 1 85 ? -3.519 -3.086 -14.889 1.00 82.06 85 TYR A N 1
ATOM 688 C CA . TYR A 1 85 ? -4.435 -1.984 -14.638 1.00 82.06 85 TYR A CA 1
ATOM 689 C C . TYR A 1 85 ? -5.682 -2.454 -13.882 1.00 82.06 85 TYR A C 1
ATOM 691 O O . TYR A 1 85 ? -6.000 -1.880 -12.834 1.00 82.06 85 TYR A O 1
ATOM 699 N N . ASP A 1 86 ? -6.341 -3.497 -14.386 1.00 83.94 86 ASP A N 1
ATOM 700 C CA . ASP A 1 86 ? -7.566 -4.049 -13.806 1.00 83.94 86 ASP A CA 1
ATOM 701 C C . ASP A 1 86 ? -7.321 -4.556 -12.386 1.00 83.94 86 ASP A C 1
ATOM 703 O O . ASP A 1 86 ? -8.054 -4.214 -11.454 1.00 83.94 86 ASP A O 1
ATOM 707 N N . GLU A 1 87 ? -6.225 -5.289 -12.183 1.00 87.94 87 GLU A N 1
ATOM 708 C CA . GLU A 1 87 ? -5.855 -5.784 -10.863 1.00 87.94 87 GLU A CA 1
ATOM 709 C C . GLU A 1 87 ? -5.588 -4.638 -9.878 1.00 87.94 87 GLU A C 1
ATOM 711 O O . GLU A 1 87 ? -6.047 -4.661 -8.733 1.00 87.94 87 GLU A O 1
ATOM 716 N N . ARG A 1 88 ? -4.878 -3.593 -10.311 1.00 88.69 88 ARG A N 1
ATOM 717 C CA . ARG A 1 88 ? -4.630 -2.419 -9.468 1.00 88.69 88 ARG A CA 1
ATOM 718 C C . ARG A 1 88 ? -5.934 -1.727 -9.067 1.00 88.69 88 ARG A C 1
ATOM 720 O O . ARG A 1 88 ? -6.055 -1.311 -7.914 1.00 88.69 88 ARG A O 1
ATOM 727 N N . ALA A 1 89 ? -6.886 -1.587 -9.989 1.00 87.62 89 ALA A N 1
ATOM 728 C CA . ALA A 1 89 ? -8.190 -0.989 -9.706 1.00 87.62 89 ALA A CA 1
ATOM 729 C C . ALA A 1 89 ? -9.000 -1.839 -8.711 1.00 87.62 89 ALA A C 1
ATOM 731 O O . ALA A 1 89 ? -9.569 -1.299 -7.757 1.00 87.62 89 ALA A O 1
ATOM 732 N N . GLN A 1 90 ? -8.982 -3.164 -8.878 1.00 89.50 90 GLN A N 1
ATOM 733 C CA . GLN A 1 90 ? -9.635 -4.098 -7.964 1.00 89.50 90 GLN A CA 1
ATOM 734 C C . GLN A 1 90 ? -9.046 -4.012 -6.548 1.00 89.50 90 GLN A C 1
ATOM 736 O O . GLN A 1 90 ? -9.789 -3.811 -5.590 1.00 89.50 90 GLN A O 1
ATOM 741 N N . LEU A 1 91 ? -7.716 -4.068 -6.412 1.00 92.81 91 LEU A N 1
ATOM 742 C CA . LEU A 1 91 ? -7.039 -3.983 -5.111 1.00 92.81 91 LEU A CA 1
ATOM 743 C C . LEU A 1 91 ? -7.288 -2.637 -4.410 1.00 92.81 91 LEU A C 1
ATOM 745 O O . LEU A 1 91 ? -7.419 -2.578 -3.190 1.00 92.81 91 LEU A O 1
ATOM 749 N N . LEU A 1 92 ? -7.361 -1.532 -5.161 1.00 92.19 92 LEU A N 1
ATOM 750 C CA . LEU A 1 92 ? -7.667 -0.213 -4.594 1.00 92.19 92 LEU A CA 1
ATOM 751 C C . LEU A 1 92 ? -9.124 -0.093 -4.140 1.00 92.19 92 LEU A C 1
ATOM 753 O O . LEU A 1 92 ? -9.389 0.594 -3.151 1.00 92.19 92 LEU A O 1
ATOM 757 N N . THR A 1 93 ? -10.044 -0.764 -4.832 1.00 91.69 93 THR A N 1
ATOM 758 C CA . THR A 1 93 ? -11.449 -0.862 -4.418 1.00 91.69 93 THR A CA 1
ATOM 759 C C . THR A 1 93 ? -11.568 -1.667 -3.127 1.00 91.69 93 THR A C 1
ATOM 761 O O . THR A 1 93 ? -12.141 -1.169 -2.162 1.00 91.69 93 THR A O 1
ATOM 764 N N . GLU A 1 94 ? -10.927 -2.835 -3.056 1.00 92.62 94 GLU A N 1
ATOM 765 C CA . GLU A 1 94 ? -10.900 -3.673 -1.850 1.00 92.62 94 GLU A CA 1
ATOM 766 C C . GLU A 1 94 ? -10.322 -2.918 -0.642 1.00 92.62 94 GLU A C 1
ATOM 768 O O . GLU A 1 94 ? -10.905 -2.918 0.442 1.00 92.62 94 GLU A O 1
ATOM 773 N N . LEU A 1 95 ? -9.217 -2.183 -0.823 1.00 91.56 95 LEU A N 1
ATOM 774 C CA . LEU A 1 95 ? -8.661 -1.352 0.251 1.00 91.56 95 LEU A CA 1
ATOM 775 C C . LEU A 1 95 ? -9.630 -0.267 0.725 1.00 91.56 95 LEU A C 1
ATOM 777 O O . LEU A 1 95 ? -9.701 0.003 1.925 1.00 91.56 95 LEU A O 1
ATOM 781 N N . ALA A 1 96 ? -10.360 0.368 -0.194 1.00 89.31 96 ALA A N 1
ATOM 782 C CA . ALA A 1 96 ? -11.346 1.380 0.165 1.00 89.31 96 ALA A CA 1
ATOM 783 C C . ALA A 1 96 ? -12.512 0.770 0.962 1.00 89.31 96 ALA A C 1
ATOM 785 O O . ALA A 1 96 ? -12.941 1.355 1.957 1.00 89.31 96 ALA A O 1
ATOM 786 N N . GLU A 1 97 ? -12.985 -0.412 0.569 1.00 90.19 97 GLU A N 1
ATOM 787 C CA . GLU A 1 97 ? -14.036 -1.148 1.278 1.00 90.19 97 GLU A CA 1
ATOM 788 C C . GLU A 1 97 ? -13.594 -1.537 2.696 1.00 90.19 97 GLU A C 1
ATOM 790 O O . GLU A 1 97 ? -14.301 -1.239 3.662 1.00 90.19 97 GLU A O 1
ATOM 795 N N . LEU A 1 98 ? -12.384 -2.086 2.847 1.00 87.31 98 LEU A N 1
ATOM 796 C CA . LEU A 1 98 ? -11.812 -2.450 4.148 1.00 87.31 98 LEU A CA 1
ATOM 797 C C . LEU A 1 98 ? -11.635 -1.236 5.076 1.00 87.31 98 LEU A C 1
ATOM 799 O O . LEU A 1 98 ? -11.864 -1.329 6.289 1.00 87.31 98 LEU A O 1
ATOM 803 N N . ASP A 1 99 ? -11.241 -0.081 4.534 1.00 85.69 99 ASP A N 1
ATOM 804 C CA . ASP A 1 99 ? -11.143 1.164 5.301 1.00 85.69 99 ASP A CA 1
ATOM 805 C C . ASP A 1 99 ? -12.522 1.646 5.784 1.00 85.69 99 ASP A C 1
ATOM 807 O O . ASP A 1 99 ? -12.658 2.088 6.932 1.00 85.69 99 ASP A O 1
ATOM 811 N N . GLU A 1 100 ? -13.560 1.537 4.952 1.00 86.50 100 GLU A N 1
ATOM 812 C CA . GLU A 1 100 ? -14.936 1.881 5.327 1.00 86.50 100 GLU A CA 1
ATOM 813 C C . GLU A 1 100 ? -15.514 0.920 6.374 1.00 86.50 100 GLU A C 1
ATOM 815 O O . GLU A 1 100 ? -16.138 1.359 7.346 1.00 86.50 100 GLU A O 1
ATOM 820 N N . GLU A 1 101 ? -15.263 -0.383 6.252 1.00 83.69 101 GLU A N 1
ATOM 821 C CA . GLU A 1 101 ? -15.649 -1.372 7.264 1.00 83.69 101 GLU A CA 1
ATOM 822 C C . GLU A 1 101 ? -15.002 -1.084 8.622 1.00 83.69 101 GLU A C 1
ATOM 824 O O . GLU A 1 101 ? -15.675 -1.093 9.659 1.00 83.69 101 GLU A O 1
ATOM 829 N N . ARG A 1 102 ? -13.709 -0.735 8.634 1.00 80.38 102 ARG A N 1
ATOM 830 C CA . ARG A 1 102 ? -12.994 -0.355 9.863 1.00 80.38 102 ARG A CA 1
ATOM 831 C C . ARG A 1 102 ? -13.560 0.906 10.506 1.00 80.38 102 ARG A C 1
ATOM 833 O O . ARG A 1 102 ? -13.608 0.982 11.737 1.00 80.38 102 ARG A O 1
ATOM 840 N N . LYS A 1 103 ? -13.977 1.900 9.715 1.00 78.38 103 LYS A N 1
ATOM 841 C CA . LYS A 1 103 ? -14.642 3.105 10.241 1.00 78.38 103 LYS A CA 1
ATOM 842 C C . LYS A 1 103 ? -15.974 2.745 10.894 1.00 78.38 103 LYS A C 1
ATOM 844 O O . LYS A 1 103 ? -16.183 3.088 12.057 1.00 78.38 103 LYS A O 1
ATOM 849 N N . LYS A 1 104 ? -16.811 1.963 10.206 1.00 77.31 104 LYS A N 1
ATOM 850 C CA . LYS A 1 104 ? -18.106 1.496 10.729 1.00 77.31 104 LYS A CA 1
ATOM 851 C C . LYS A 1 104 ? -17.950 0.694 12.024 1.00 77.31 104 LYS A C 1
ATOM 853 O O . LYS A 1 104 ? -18.683 0.933 12.980 1.00 77.31 104 LYS A O 1
ATOM 858 N N . ALA A 1 105 ? -16.965 -0.201 12.098 1.00 72.75 105 ALA A N 1
ATOM 859 C CA . ALA A 1 105 ? -16.684 -0.990 13.301 1.00 72.75 105 ALA A CA 1
ATOM 860 C C . ALA A 1 105 ? -16.247 -0.125 14.502 1.00 72.75 105 ALA A C 1
ATOM 862 O O . ALA A 1 105 ? -16.626 -0.384 15.646 1.00 72.75 105 ALA A O 1
ATOM 863 N N . LYS A 1 106 ? -15.470 0.940 14.264 1.00 70.19 106 LYS A N 1
ATOM 864 C CA . LYS A 1 106 ? -15.099 1.891 15.324 1.00 70.19 106 LYS A CA 1
ATOM 865 C C . LYS A 1 106 ? -16.314 2.661 15.834 1.00 70.19 106 LYS A C 1
ATOM 867 O O . LYS A 1 106 ? -16.475 2.797 17.045 1.00 70.19 106 LYS A O 1
ATOM 872 N N . GLU A 1 107 ? -17.191 3.105 14.941 1.00 67.75 107 GLU A N 1
ATOM 873 C CA . GLU A 1 107 ? -18.412 3.826 15.311 1.00 67.75 107 GLU A CA 1
ATOM 874 C C . GLU A 1 107 ? -19.391 2.966 16.122 1.00 67.75 107 GLU A C 1
ATOM 876 O O . GLU A 1 107 ? -19.991 3.455 17.082 1.00 67.75 107 GLU A O 1
ATOM 881 N N . THR A 1 108 ? -19.534 1.681 15.791 1.00 61.41 108 THR A N 1
ATOM 882 C CA . THR A 1 108 ? -20.387 0.761 16.557 1.00 61.41 108 THR A CA 1
ATOM 883 C C . THR A 1 108 ? -19.784 0.432 17.922 1.00 61.41 108 THR A C 1
ATOM 885 O O . THR A 1 108 ? -20.498 0.493 18.921 1.00 61.41 108 THR A O 1
ATOM 888 N N . SER A 1 109 ? -18.469 0.199 18.013 1.00 59.50 109 SER A N 1
ATOM 889 C CA . SER A 1 109 ? -17.796 -0.044 19.303 1.00 59.50 109 SER A CA 1
ATOM 890 C C . SER A 1 109 ? -17.832 1.168 20.253 1.00 59.50 109 SER A C 1
ATOM 892 O O . SER A 1 109 ? -17.997 1.009 21.466 1.00 59.50 109 SER A O 1
ATOM 894 N N . GLY A 1 110 ? -17.754 2.393 19.718 1.00 56.88 110 GLY A N 1
ATOM 895 C CA . GLY A 1 110 ? -17.876 3.627 20.501 1.00 56.88 110 GLY A CA 1
ATOM 896 C C . GLY A 1 110 ? -19.287 3.849 21.053 1.00 56.88 110 GLY A C 1
ATOM 897 O O . GLY A 1 110 ? -19.451 4.255 22.202 1.00 56.88 110 GLY A O 1
ATOM 898 N N . LYS A 1 111 ? -20.324 3.520 20.273 1.00 56.28 111 LYS A N 1
ATOM 899 C CA . LYS A 1 111 ? -21.720 3.583 20.740 1.00 56.28 111 LYS A CA 1
ATOM 900 C C . LYS A 1 111 ? -22.002 2.556 21.835 1.00 56.28 111 LYS A C 1
ATOM 902 O O . LYS A 1 111 ? -22.655 2.882 22.821 1.00 56.28 111 LYS A O 1
ATOM 907 N N . ASP A 1 112 ? -21.470 1.346 21.688 1.00 57.88 112 ASP A N 1
ATOM 908 C CA . ASP A 1 112 ? -21.729 0.239 22.610 1.00 57.88 112 ASP A CA 1
ATOM 909 C C . ASP A 1 112 ? -21.029 0.429 23.971 1.00 57.88 112 ASP A C 1
ATOM 911 O O . ASP A 1 112 ? -21.577 0.109 25.026 1.00 57.88 112 ASP A O 1
ATOM 915 N N . THR A 1 113 ? -19.837 1.030 23.969 1.00 59.97 113 THR A N 1
ATOM 916 C CA . THR A 1 113 ? -19.115 1.415 25.194 1.00 59.97 113 THR A CA 1
ATOM 917 C C . THR A 1 113 ? -19.775 2.592 25.913 1.00 59.97 113 THR A C 1
ATOM 919 O O . THR A 1 113 ? -19.944 2.534 27.131 1.00 59.97 113 THR A O 1
ATOM 922 N N . HIS A 1 114 ? -20.224 3.617 25.182 1.00 59.03 114 HIS A N 1
ATOM 923 C CA . HIS A 1 114 ? -20.936 4.753 25.771 1.00 59.03 114 HIS A CA 1
ATOM 924 C C . HIS A 1 114 ? -22.296 4.347 26.362 1.00 59.03 114 HIS A C 1
ATOM 926 O O . HIS A 1 114 ? -22.625 4.745 27.479 1.00 59.03 114 HIS A O 1
ATOM 932 N N . ALA A 1 115 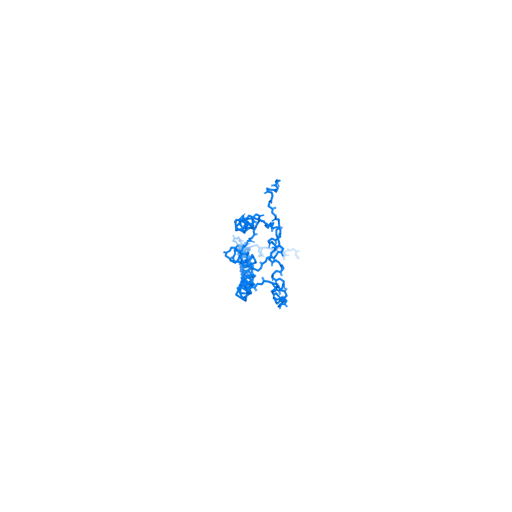? -23.052 3.487 25.670 1.00 63.88 115 ALA A N 1
ATOM 933 C CA . ALA A 1 115 ? -24.319 2.952 26.167 1.00 63.88 115 ALA A CA 1
ATOM 934 C C . ALA A 1 115 ? -24.136 2.134 27.460 1.00 63.88 115 ALA A C 1
ATOM 936 O O . ALA A 1 115 ? -24.880 2.324 28.422 1.00 63.88 115 ALA A O 1
ATOM 937 N N . LYS A 1 116 ? -23.101 1.282 27.526 1.00 62.00 116 LYS A N 1
ATOM 938 C CA . LYS A 1 116 ? -22.751 0.518 28.738 1.00 62.00 116 LYS A CA 1
ATOM 939 C C . LYS A 1 116 ? -22.294 1.418 29.889 1.00 62.00 116 LYS A C 1
ATOM 941 O O . LYS A 1 116 ? -22.607 1.140 31.046 1.00 62.00 116 LYS A O 1
ATOM 946 N N . GLU A 1 117 ? -21.578 2.506 29.602 1.00 66.94 117 GLU A N 1
ATOM 947 C CA . GLU A 1 117 ? -21.155 3.467 30.625 1.00 66.94 117 GLU A CA 1
ATOM 948 C C . GLU A 1 117 ? -22.344 4.252 31.202 1.00 66.94 117 GLU A C 1
ATOM 950 O O . GLU A 1 117 ? -22.424 4.418 32.423 1.00 66.94 117 GLU A O 1
ATOM 955 N N . ILE A 1 118 ? -23.279 4.690 30.350 1.00 67.94 118 ILE A N 1
ATOM 956 C CA . ILE A 1 118 ? -24.522 5.354 30.768 1.00 67.94 118 ILE A CA 1
ATOM 957 C C . ILE A 1 118 ? -25.367 4.402 31.619 1.00 67.94 118 ILE A C 1
ATOM 959 O O . ILE A 1 118 ? -25.690 4.743 32.755 1.00 67.94 118 ILE A O 1
ATOM 963 N N . GLN A 1 119 ? -25.615 3.178 31.146 1.00 70.25 119 GLN A N 1
ATOM 964 C CA . GLN A 1 119 ? -26.365 2.169 31.902 1.00 70.25 119 GLN A CA 1
ATOM 965 C C . GLN A 1 119 ? -25.698 1.859 33.254 1.00 70.25 119 GLN A C 1
ATOM 967 O O . GLN A 1 119 ? -26.358 1.770 34.289 1.00 70.25 119 GLN A O 1
ATOM 972 N N . GLY A 1 120 ? -24.366 1.749 33.278 1.00 68.19 120 GLY A N 1
ATOM 973 C CA . GLY A 1 120 ? -23.614 1.560 34.515 1.00 68.19 120 GLY A CA 1
ATOM 974 C C . GLY A 1 120 ? -23.740 2.741 35.485 1.00 68.19 120 GLY A C 1
ATOM 975 O O . GLY A 1 120 ? -23.761 2.529 36.698 1.00 68.19 120 GLY A O 1
ATOM 976 N N . LYS A 1 121 ? -23.821 3.983 34.985 1.00 74.06 121 LYS A N 1
ATOM 977 C CA . LYS A 1 121 ? -24.050 5.182 35.812 1.00 74.06 121 LYS A CA 1
ATOM 978 C C . LYS A 1 121 ? -25.467 5.205 36.383 1.00 74.06 121 LYS A C 1
ATOM 980 O O . LYS A 1 121 ? -25.610 5.457 37.576 1.00 74.06 121 LYS A O 1
ATOM 985 N N . GLU A 1 122 ? -26.474 4.880 35.579 1.00 77.62 122 GLU A N 1
ATOM 986 C CA . GLU A 1 122 ? -27.880 4.843 36.002 1.00 77.62 122 GLU A CA 1
ATOM 987 C C . GLU A 1 122 ? -28.124 3.812 37.112 1.00 77.62 122 GLU A C 1
ATOM 989 O O . GLU A 1 122 ? -28.717 4.145 38.136 1.00 77.62 122 GLU A O 1
ATOM 994 N N . ILE A 1 123 ? -27.582 2.595 36.980 1.00 77.31 123 ILE A N 1
ATOM 995 C CA . ILE A 1 123 ? -27.713 1.546 38.009 1.00 77.31 123 ILE A CA 1
ATOM 996 C C . ILE A 1 123 ? -27.056 1.977 39.328 1.00 77.31 123 ILE A C 1
ATOM 998 O O . ILE A 1 123 ? -27.619 1.765 40.403 1.00 77.31 123 ILE A O 1
ATOM 1002 N N . ARG A 1 124 ? -25.870 2.603 39.269 1.00 80.00 124 ARG A N 1
ATOM 1003 C CA . ARG A 1 124 ? -25.181 3.101 40.472 1.00 80.00 124 ARG A CA 1
ATOM 1004 C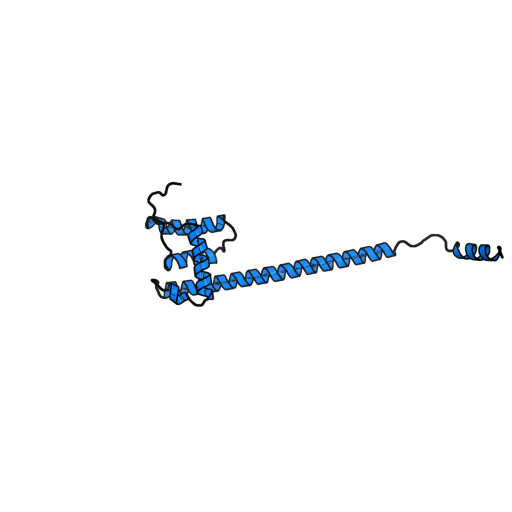 C . ARG A 1 124 ? -25.953 4.229 41.149 1.00 80.00 124 ARG A C 1
ATOM 1006 O O . ARG A 1 124 ? -26.018 4.253 42.374 1.00 80.00 124 ARG A O 1
ATOM 1013 N N . MET A 1 125 ? -26.535 5.135 40.368 1.00 78.00 125 MET A N 1
ATOM 1014 C CA . MET A 1 125 ? -27.336 6.244 40.884 1.00 78.00 125 MET A CA 1
ATOM 1015 C C . MET A 1 125 ? -28.608 5.732 41.570 1.00 78.00 125 MET A C 1
ATOM 1017 O O . MET A 1 125 ? -28.843 6.068 42.727 1.00 78.00 125 MET A O 1
ATOM 1021 N N . ALA A 1 126 ? -29.341 4.818 40.928 1.00 78.31 126 ALA A N 1
ATOM 1022 C CA . ALA A 1 126 ? -30.535 4.198 41.504 1.00 78.31 126 ALA A CA 1
ATOM 1023 C C . ALA A 1 126 ? -30.234 3.413 42.799 1.00 78.31 126 ALA A C 1
ATOM 1025 O O . ALA A 1 126 ? -30.990 3.485 43.768 1.00 78.31 126 ALA A O 1
ATOM 1026 N N . ALA A 1 127 ? -29.105 2.698 42.856 1.00 77.19 127 ALA A N 1
ATOM 1027 C CA . ALA A 1 127 ? -28.673 2.000 44.069 1.00 77.19 127 ALA A CA 1
ATOM 1028 C C . ALA A 1 127 ? -28.288 2.969 45.204 1.00 77.19 127 ALA A C 1
ATOM 1030 O O . ALA A 1 127 ? -28.576 2.708 46.373 1.00 77.19 127 ALA A O 1
ATOM 1031 N N . MET A 1 128 ? -27.654 4.100 44.878 1.00 76.31 128 MET A N 1
ATOM 1032 C CA . MET A 1 128 ? -27.339 5.130 45.872 1.00 76.31 128 MET A CA 1
ATOM 1033 C C . MET A 1 128 ? -28.589 5.831 46.402 1.00 76.31 128 MET A C 1
ATOM 1035 O O . MET A 1 128 ? -28.668 6.093 47.600 1.00 76.31 128 MET A O 1
ATOM 1039 N N . GLU A 1 129 ? -29.587 6.074 45.554 1.00 76.31 129 GLU A N 1
ATOM 1040 C CA . GLU A 1 129 ? -30.882 6.617 45.973 1.00 76.31 129 GLU A CA 1
ATOM 1041 C C . GLU A 1 129 ? -31.644 5.645 46.884 1.00 76.31 129 GLU A C 1
ATOM 1043 O O . GLU A 1 129 ? -32.190 6.065 47.907 1.00 76.31 129 GLU A O 1
ATOM 1048 N N . SER A 1 130 ? -31.621 4.337 46.595 1.00 68.69 130 SER A N 1
ATOM 1049 C CA . SER A 1 130 ? -32.274 3.343 47.459 1.00 68.69 130 SER A CA 1
ATOM 1050 C C . SER A 1 130 ? -31.581 3.205 48.820 1.00 68.69 130 SER A C 1
ATOM 1052 O O . SER A 1 130 ? -32.248 3.009 49.833 1.00 68.69 130 SER A O 1
ATOM 1054 N N . LEU A 1 131 ? -30.250 3.337 48.868 1.00 64.44 131 LEU A N 1
ATOM 1055 C CA . LEU A 1 131 ? -29.485 3.355 50.118 1.00 64.44 131 LEU A CA 1
ATOM 1056 C C . LEU A 1 131 ? -29.746 4.637 50.919 1.00 64.44 131 LEU A C 1
ATOM 1058 O O . LEU A 1 131 ? -30.000 4.563 52.122 1.00 64.44 131 LEU A O 1
ATOM 1062 N N . ALA A 1 132 ? -29.779 5.799 50.262 1.00 63.84 132 ALA A N 1
ATOM 1063 C CA . ALA A 1 132 ? -30.124 7.073 50.894 1.00 63.84 132 ALA A CA 1
ATOM 1064 C C . ALA A 1 132 ? -31.569 7.093 51.439 1.00 63.84 132 ALA A C 1
ATOM 1066 O O . ALA A 1 132 ? -31.845 7.758 52.439 1.00 63.84 132 ALA A O 1
ATOM 1067 N N . GLY A 1 133 ? -32.473 6.310 50.840 1.00 52.66 133 GLY A N 1
ATOM 1068 C CA . GLY A 1 133 ? -33.855 6.118 51.288 1.00 52.66 133 GLY A CA 1
ATOM 1069 C C . GLY A 1 133 ? -34.046 5.223 52.522 1.00 52.66 133 GLY A C 1
ATOM 1070 O O . GLY A 1 133 ? -35.161 5.156 53.032 1.00 52.66 133 GLY A O 1
ATOM 1071 N N . THR A 1 134 ? -33.000 4.566 53.042 1.00 47.44 134 THR A N 1
ATOM 1072 C CA . THR A 1 134 ? -33.122 3.639 54.196 1.00 47.44 134 THR A CA 1
ATOM 1073 C C . THR A 1 134 ? -32.629 4.196 55.534 1.00 47.44 134 THR A C 1
ATOM 1075 O O . THR A 1 134 ? -32.648 3.490 56.539 1.00 47.44 134 THR A O 1
ATOM 1078 N N . SER A 1 135 ? -32.272 5.482 55.612 1.00 44.28 135 SER A N 1
ATOM 1079 C CA . SER A 1 135 ? -31.822 6.105 56.866 1.00 44.28 135 SER A CA 1
ATOM 1080 C C . SER A 1 135 ? -32.880 7.000 57.528 1.00 44.28 135 SER A C 1
ATOM 1082 O O . SER A 1 135 ? -32.608 8.166 57.806 1.00 44.28 135 SER A O 1
ATOM 1084 N N . LYS A 1 136 ? -34.074 6.461 57.811 1.00 42.75 136 LYS A N 1
ATOM 1085 C CA . LYS A 1 136 ? -35.007 6.891 58.885 1.00 42.75 136 LYS A CA 1
ATOM 1086 C C . LYS A 1 136 ? -35.921 5.698 59.197 1.00 42.75 136 LYS A C 1
ATOM 1088 O O . LYS A 1 136 ? -36.409 5.094 58.258 1.00 42.75 136 LYS A O 1
ATOM 1093 N N . MET A 1 137 ? -36.282 5.286 60.406 1.00 40.78 137 MET A N 1
ATOM 1094 C CA . MET A 1 137 ? -36.030 5.647 61.800 1.00 40.78 137 MET A CA 1
ATOM 1095 C C . MET A 1 137 ? -36.638 4.463 62.577 1.00 40.78 137 MET A C 1
ATOM 1097 O O . MET A 1 137 ? -37.798 4.142 62.344 1.00 40.78 137 MET A O 1
ATOM 1101 N N . ASN A 1 138 ? -35.898 3.830 63.485 1.00 42.28 138 ASN A N 1
ATOM 1102 C CA . ASN A 1 138 ? -36.479 2.991 64.538 1.00 42.28 138 ASN A CA 1
ATOM 1103 C C . ASN A 1 138 ? -35.966 3.514 65.879 1.00 42.28 138 ASN A C 1
ATOM 1105 O O . ASN A 1 138 ? -35.171 2.869 66.547 1.00 42.28 138 ASN A O 1
ATOM 1109 N N . THR A 1 139 ? -36.396 4.724 66.226 1.00 43.84 139 THR A N 1
ATOM 1110 C CA . THR A 1 139 ? -36.532 5.174 67.611 1.00 43.84 139 THR A CA 1
ATOM 1111 C C . THR A 1 139 ? -37.674 6.188 67.680 1.00 43.84 139 THR A C 1
ATOM 1113 O O . THR A 1 139 ? -37.675 7.221 67.015 1.00 43.84 139 THR A O 1
ATOM 1116 N N . ASP A 1 140 ? -38.657 5.811 68.490 1.00 44.19 140 ASP A N 1
ATOM 1117 C CA . ASP A 1 140 ? -39.506 6.662 69.315 1.00 44.19 140 ASP A CA 1
ATOM 1118 C C . ASP A 1 140 ? -40.514 7.591 68.631 1.00 44.19 140 ASP A C 1
ATOM 1120 O O . ASP A 1 140 ? -40.357 8.809 68.510 1.00 44.19 140 ASP A O 1
ATOM 1124 N N . GLY A 1 141 ? -41.678 7.003 68.352 1.00 50.44 141 GLY A N 1
ATOM 1125 C CA . GLY A 1 141 ? -42.944 7.718 68.214 1.00 50.44 141 GLY A CA 1
ATOM 1126 C C . GLY A 1 141 ? -43.445 8.321 69.534 1.00 50.44 141 GLY A C 1
ATOM 1127 O O . GLY A 1 141 ? -44.554 8.006 69.943 1.00 50.44 141 GLY A O 1
ATOM 1128 N N . ASN A 1 142 ? -42.658 9.182 70.196 1.00 54.03 142 ASN A N 1
ATOM 1129 C CA . ASN A 1 142 ? -43.146 9.935 71.363 1.00 54.03 142 ASN A CA 1
ATOM 1130 C C . ASN A 1 142 ? -42.629 11.385 71.506 1.00 54.03 142 ASN A C 1
ATOM 1132 O O . ASN A 1 142 ? -43.053 12.101 72.403 1.00 54.03 142 ASN A O 1
ATOM 1136 N N . ILE A 1 143 ? -41.766 11.888 70.613 1.00 55.09 143 ILE A N 1
ATOM 1137 C CA . ILE A 1 143 ? -41.178 13.238 70.792 1.00 55.09 143 ILE A CA 1
ATOM 1138 C C . ILE A 1 143 ? -42.097 14.363 70.269 1.00 55.09 143 ILE A C 1
ATOM 1140 O O . ILE A 1 143 ? -42.042 15.501 70.738 1.00 55.09 143 ILE A O 1
ATOM 1144 N N . ARG A 1 144 ? -42.990 14.071 69.310 1.00 53.78 144 ARG A N 1
ATOM 1145 C CA . ARG A 1 144 ? -43.852 15.098 68.692 1.00 53.78 144 ARG A CA 1
ATOM 1146 C C . ARG A 1 144 ? -45.018 15.557 69.574 1.00 53.78 144 ARG A C 1
ATOM 1148 O O . ARG A 1 144 ? -45.399 16.719 69.471 1.00 53.78 144 ARG A O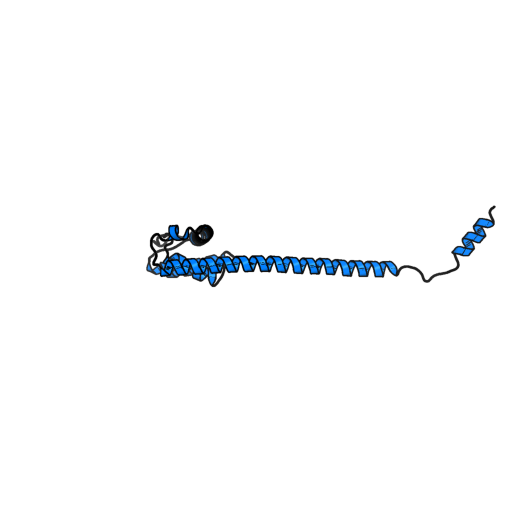 1
ATOM 1155 N N . GLU A 1 145 ? -45.561 14.707 70.445 1.00 51.56 145 GLU A N 1
ATOM 1156 C CA . GLU A 1 145 ? -46.656 15.112 71.344 1.00 51.56 145 GLU A CA 1
ATOM 1157 C C . GLU A 1 145 ? -46.163 15.925 72.550 1.00 51.56 145 GLU A C 1
ATOM 1159 O O . GLU A 1 145 ? -46.839 16.861 72.984 1.00 51.56 145 GLU A O 1
ATOM 1164 N N . GLU A 1 146 ? -44.961 15.638 73.056 1.00 53.03 146 GLU A N 1
ATOM 1165 C CA . GLU A 1 146 ? -44.394 16.316 74.228 1.00 53.03 146 GLU A CA 1
ATOM 1166 C C . GLU A 1 146 ? -43.982 17.768 73.932 1.00 53.03 146 GLU A C 1
ATOM 1168 O O . GLU A 1 146 ? -44.186 18.662 74.758 1.00 53.03 146 GLU A O 1
ATOM 1173 N N . TYR A 1 147 ? -43.521 18.046 72.707 1.00 53.97 147 TYR A N 1
ATOM 1174 C CA . TYR A 1 147 ? -43.209 19.409 72.263 1.00 53.97 147 TYR A CA 1
ATOM 1175 C C . TYR A 1 147 ? -44.462 20.293 72.139 1.00 53.97 147 TYR A C 1
ATOM 1177 O O . TYR A 1 147 ? -44.442 21.457 72.536 1.00 53.97 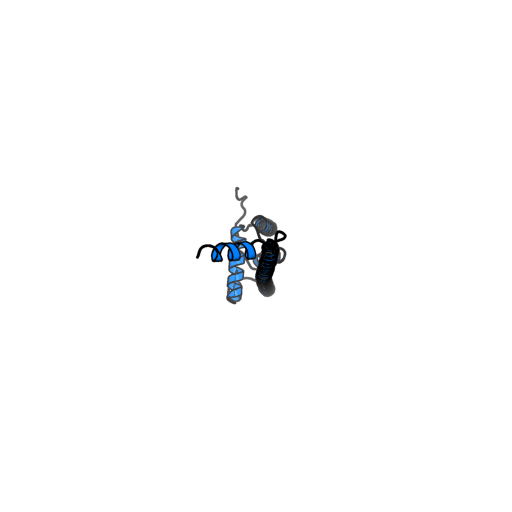147 TYR A O 1
ATOM 1185 N N . ILE A 1 148 ? -45.577 19.744 71.641 1.00 59.97 148 ILE A N 1
ATOM 1186 C CA . ILE A 1 148 ? -46.831 20.497 71.459 1.00 59.97 148 ILE A CA 1
ATOM 1187 C C . ILE A 1 148 ? -47.521 20.750 72.810 1.00 59.97 148 ILE A C 1
ATOM 1189 O O . ILE A 1 148 ? -48.062 21.835 73.031 1.00 59.97 148 ILE A O 1
ATOM 1193 N N . LYS A 1 149 ? -47.458 19.795 73.751 1.00 57.34 149 LYS A N 1
ATOM 1194 C CA . LYS A 1 149 ? -47.974 19.987 75.119 1.00 57.34 149 LYS A CA 1
ATOM 1195 C C . LYS A 1 149 ? -47.209 21.059 75.895 1.00 57.34 149 LYS A C 1
ATOM 1197 O O .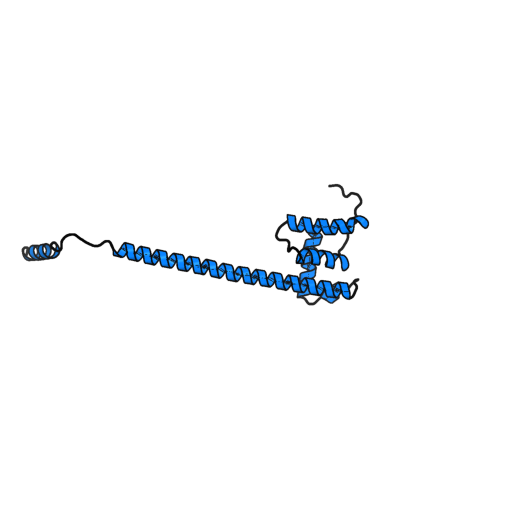 LYS A 1 149 ? -47.840 21.861 76.581 1.00 57.34 149 LYS A O 1
ATOM 1202 N N . ASN A 1 150 ? -45.880 21.098 75.782 1.00 53.12 150 ASN A N 1
ATOM 1203 C CA . ASN A 1 150 ? -45.068 22.072 76.515 1.00 53.12 150 ASN A CA 1
ATOM 1204 C C . ASN A 1 150 ? -45.148 23.489 75.933 1.00 53.12 150 ASN A C 1
ATOM 1206 O O . ASN A 1 150 ? -45.050 24.454 76.687 1.00 53.12 150 ASN A O 1
ATOM 1210 N N . MET A 1 151 ? -45.400 23.638 74.629 1.00 53.81 151 MET A N 1
ATOM 1211 C CA . MET A 1 151 ? -45.520 24.959 74.002 1.00 53.81 151 MET A CA 1
ATOM 1212 C C . MET A 1 151 ? -46.853 25.662 74.323 1.00 53.81 151 MET A C 1
ATOM 1214 O O . MET A 1 151 ? -46.892 26.884 74.394 1.00 53.81 151 MET A O 1
ATOM 1218 N N . ASN A 1 152 ? -47.923 24.909 74.604 1.00 51.44 152 ASN A N 1
ATOM 1219 C CA . ASN A 1 152 ? -49.227 25.461 75.009 1.00 51.44 152 ASN A CA 1
ATOM 1220 C C . ASN A 1 152 ? -49.351 25.749 76.516 1.00 51.44 152 ASN A C 1
ATOM 1222 O O . ASN A 1 152 ? -50.389 26.226 76.959 1.00 51.44 152 ASN A O 1
ATOM 1226 N N . ARG A 1 153 ? -48.322 25.442 77.317 1.00 51.66 153 ARG A N 1
ATOM 1227 C CA . ARG A 1 153 ? -48.298 25.714 78.766 1.00 51.66 153 ARG A CA 1
ATOM 1228 C C . ARG A 1 153 ? -47.558 27.013 79.124 1.00 51.66 153 ARG A C 1
ATOM 1230 O O . ARG A 1 153 ? -47.441 27.342 80.299 1.00 51.66 153 ARG A O 1
ATOM 1237 N N . LEU A 1 154 ? -47.025 27.705 78.117 1.00 49.97 154 LEU A N 1
ATOM 1238 C CA . LEU A 1 154 ? -46.203 28.915 78.237 1.00 49.97 154 LEU A CA 1
ATOM 1239 C C . LEU A 1 154 ? -46.872 30.170 77.639 1.00 49.97 154 LEU A C 1
ATOM 1241 O O . LEU A 1 154 ? -46.206 31.191 77.472 1.00 49.97 154 LEU A O 1
ATOM 1245 N N . LEU A 1 155 ? -48.177 30.100 77.364 1.00 44.34 155 LEU A N 1
ATOM 1246 C CA . LEU A 1 155 ? -49.077 31.237 77.136 1.00 44.34 155 LEU A CA 1
ATOM 1247 C C . LEU A 1 155 ? -50.177 31.207 78.200 1.00 44.34 155 LEU A C 1
ATOM 1249 O O . LEU A 1 155 ? -50.597 32.304 78.623 1.00 44.34 155 LEU A O 1
#

Organism: Acanthaster planci (NCBI:txid133434)